Protein AF-A0A3D0VGL6-F1 (afdb_monomer_lite)

Radius of gyration: 14.81 Å; chains: 1; bounding box: 32×22×37 Å

pLDDT: mean 91.24, std 9.09, range [49.81, 97.25]

Foldseek 3Di:
DKDKDKDWDPPDDFDWDFDDDDDTDIDGDCQPPHDDDADVVRGDDIDIDMDIGPDDDDPVRVVVCCVVPVDDD

Secondary structure (DSSP, 8-state):
-EEEEEEEPTT--PPEEEE-SSS-EEEE-TTSSSPPPPBTTB-----EEEEEEES---HHHHHHHHHHHS---

Sequence (73 aa):
AATLVFVAAEGSTDPWFVRVDGYPGVGQSLAWDAPVIAQPGMPVRRSITIFVADGILGTEDIKTLINTQGDQS

Structure (mmCIF, N/CA/C/O backbone):
data_AF-A0A3D0VGL6-F1
#
_entry.id   AF-A0A3D0VGL6-F1
#
loop_
_atom_site.group_PDB
_atom_site.id
_atom_site.type_symbol
_atom_site.label_atom_id
_atom_site.label_alt_id
_atom_site.label_comp_id
_atom_site.label_asym_id
_atom_site.label_entity_id
_atom_site.label_seq_id
_atom_site.pdbx_PDB_ins_code
_atom_site.Cartn_x
_atom_site.Cartn_y
_atom_site.Cartn_z
_atom_site.occupancy
_atom_site.B_iso_or_equiv
_atom_site.auth_seq_id
_atom_site.auth_comp_id
_atom_site.auth_asym_id
_atom_site.auth_atom_id
_atom_site.pdbx_PDB_model_num
ATOM 1 N N . ALA A 1 1 ? 7.015 -0.126 -19.093 1.00 89.38 1 ALA A N 1
ATOM 2 C CA . ALA A 1 1 ? 6.623 -0.805 -17.841 1.00 89.38 1 ALA A CA 1
ATOM 3 C C . ALA A 1 1 ? 7.211 -0.028 -16.671 1.00 89.38 1 ALA A C 1
ATOM 5 O O . ALA A 1 1 ? 8.183 0.685 -16.895 1.00 89.38 1 ALA A O 1
ATOM 6 N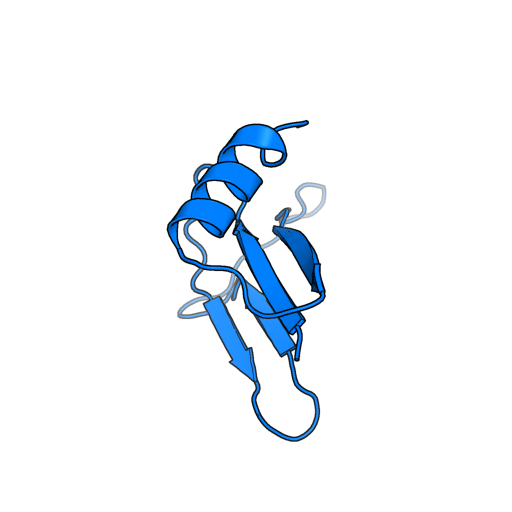 N . ALA A 1 2 ? 6.618 -0.129 -15.486 1.00 95.19 2 ALA A N 1
ATOM 7 C CA . ALA A 1 2 ? 7.049 0.582 -14.284 1.00 95.19 2 ALA A CA 1
ATOM 8 C C . ALA A 1 2 ? 6.963 -0.350 -13.069 1.00 95.19 2 ALA A C 1
ATOM 10 O O . ALA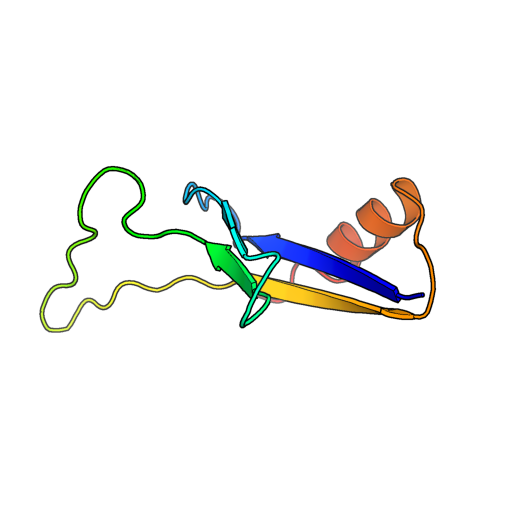 A 1 2 ? 6.230 -1.343 -13.109 1.00 95.19 2 ALA A O 1
ATOM 11 N N . THR A 1 3 ? 7.679 -0.004 -12.002 1.00 96.31 3 THR A N 1
ATOM 12 C CA . THR A 1 3 ? 7.651 -0.702 -10.715 1.00 96.31 3 THR A CA 1
ATOM 13 C C . THR A 1 3 ? 7.128 0.245 -9.649 1.00 96.31 3 THR A C 1
ATOM 15 O O . THR A 1 3 ? 7.637 1.354 -9.495 1.00 96.31 3 THR A O 1
ATOM 18 N N . LEU A 1 4 ? 6.116 -0.195 -8.904 1.00 94.81 4 LEU A N 1
ATOM 19 C CA . LEU A 1 4 ? 5.644 0.495 -7.708 1.00 94.81 4 LEU A CA 1
ATOM 20 C C . LEU A 1 4 ? 6.022 -0.341 -6.488 1.00 94.81 4 LEU A C 1
ATOM 22 O O . LEU A 1 4 ? 5.740 -1.539 -6.451 1.00 94.81 4 LEU A O 1
ATOM 26 N N . VAL A 1 5 ? 6.634 0.295 -5.491 1.00 95.25 5 VAL A N 1
ATOM 27 C CA . VAL A 1 5 ? 6.977 -0.340 -4.212 1.00 95.25 5 VAL A CA 1
ATOM 28 C C . VAL A 1 5 ? 6.189 0.354 -3.110 1.00 95.25 5 VAL A C 1
ATOM 30 O O . VAL A 1 5 ? 6.352 1.553 -2.894 1.00 95.25 5 VAL A O 1
ATOM 33 N N . PHE A 1 6 ? 5.332 -0.404 -2.428 1.00 94.12 6 PHE A N 1
ATOM 34 C CA . PHE A 1 6 ? 4.522 0.070 -1.309 1.00 94.12 6 PHE A CA 1
ATOM 35 C C . PHE A 1 6 ? 5.169 -0.387 -0.005 1.00 94.12 6 PHE A C 1
ATOM 37 O O . PHE A 1 6 ? 5.337 -1.585 0.217 1.00 94.12 6 PHE A O 1
ATOM 44 N N . VAL A 1 7 ? 5.535 0.564 0.849 1.00 93.25 7 VAL A N 1
ATOM 45 C CA . VAL A 1 7 ? 6.220 0.309 2.117 1.00 93.25 7 VAL A CA 1
ATOM 46 C C . VAL A 1 7 ? 5.327 0.793 3.251 1.00 93.25 7 VAL A C 1
ATOM 48 O O . VAL A 1 7 ? 4.934 1.960 3.286 1.00 93.25 7 VAL A O 1
ATOM 51 N N . ALA A 1 8 ? 4.973 -0.114 4.161 1.00 92.12 8 ALA A N 1
ATOM 52 C CA . ALA A 1 8 ? 4.271 0.253 5.385 1.00 92.12 8 ALA A CA 1
ATOM 53 C C . ALA A 1 8 ? 5.235 0.925 6.367 1.00 92.12 8 ALA A C 1
ATOM 55 O O . ALA A 1 8 ? 6.425 0.615 6.379 1.00 92.12 8 ALA A O 1
ATOM 56 N N . ALA A 1 9 ? 4.703 1.789 7.232 1.00 90.25 9 ALA A N 1
ATOM 57 C CA . ALA A 1 9 ? 5.446 2.259 8.396 1.00 90.25 9 ALA A CA 1
ATOM 58 C C . ALA A 1 9 ? 5.954 1.087 9.257 1.00 90.25 9 ALA A C 1
ATOM 60 O O . ALA A 1 9 ? 5.301 0.038 9.341 1.00 90.25 9 ALA A O 1
ATOM 61 N N . GLU A 1 10 ? 7.091 1.285 9.927 1.00 88.50 10 GLU A N 1
ATOM 62 C CA . GLU A 1 10 ? 7.659 0.291 10.838 1.00 88.50 10 GLU A CA 1
ATOM 63 C C . GLU A 1 10 ? 6.629 -0.145 11.894 1.00 88.50 10 GLU A C 1
ATOM 65 O O . GLU A 1 10 ? 5.856 0.657 12.423 1.00 88.50 10 GLU A O 1
ATOM 70 N N . GLY A 1 11 ? 6.578 -1.451 12.164 1.00 88.19 11 GLY A N 1
ATOM 71 C CA . GLY A 1 11 ? 5.649 -2.035 13.132 1.00 88.19 11 GLY A CA 1
ATOM 72 C C . GLY A 1 11 ? 4.184 -2.076 12.683 1.00 88.19 11 GLY A C 1
ATOM 73 O O . GLY A 1 11 ? 3.335 -2.533 13.448 1.00 88.19 11 GLY A O 1
ATOM 74 N N . SER A 1 12 ? 3.857 -1.636 11.465 1.00 90.69 12 SER A N 1
ATOM 75 C CA . SER A 1 12 ? 2.507 -1.790 10.932 1.00 90.69 12 SER A CA 1
ATOM 76 C C . SER A 1 12 ? 2.163 -3.263 10.697 1.00 90.69 12 SER A C 1
ATOM 78 O O . SER A 1 12 ? 2.932 -4.010 10.093 1.00 90.69 12 SER A O 1
ATOM 80 N N . THR A 1 13 ? 0.979 -3.668 11.153 1.00 90.75 13 THR A N 1
ATOM 81 C CA . THR A 1 13 ? 0.468 -5.043 11.043 1.00 90.75 13 THR A CA 1
ATOM 82 C C . THR A 1 13 ? -0.783 -5.152 10.175 1.00 90.75 13 THR A C 1
ATOM 84 O O . THR A 1 13 ? -1.347 -6.238 10.052 1.00 90.75 13 THR A O 1
ATOM 87 N N . ASP A 1 14 ? -1.232 -4.045 9.577 1.00 93.56 14 ASP A N 1
ATOM 88 C CA . ASP A 1 14 ? -2.453 -4.036 8.776 1.00 93.56 14 ASP A CA 1
ATOM 89 C C . ASP A 1 14 ? -2.254 -4.881 7.499 1.00 93.56 14 ASP A C 1
ATOM 91 O O . ASP A 1 14 ? -1.281 -4.660 6.764 1.00 93.56 14 ASP A O 1
ATOM 95 N N . PRO A 1 15 ? -3.172 -5.815 7.184 1.00 94.94 15 PRO A N 1
ATOM 96 C CA . PRO A 1 15 ? -3.137 -6.560 5.931 1.00 94.94 15 PRO A CA 1
ATOM 97 C C . PRO A 1 15 ? -3.235 -5.637 4.714 1.00 94.94 15 PRO A C 1
ATOM 99 O O . PRO A 1 15 ? -3.864 -4.584 4.769 1.00 94.94 15 PRO A O 1
ATOM 102 N N . TRP A 1 16 ? -2.672 -6.051 3.582 1.00 94.94 16 TRP A N 1
ATOM 103 C CA . TRP A 1 16 ? -2.794 -5.317 2.320 1.00 94.94 16 TRP A CA 1
ATOM 104 C C . TRP A 1 16 ? -3.942 -5.855 1.474 1.00 94.94 16 TRP A C 1
ATOM 106 O O . TRP A 1 16 ? -4.178 -7.061 1.429 1.00 94.94 16 TRP A O 1
ATOM 116 N N . PHE A 1 17 ? -4.609 -4.970 0.737 1.00 93.44 17 PHE A N 1
ATOM 117 C CA . PHE A 1 17 ? -5.538 -5.354 -0.322 1.00 93.44 17 PHE A CA 1
ATOM 118 C C . PHE A 1 17 ? -5.077 -4.806 -1.674 1.00 93.44 17 PHE A C 1
ATOM 120 O O . PHE A 1 17 ? -4.406 -3.775 -1.755 1.00 93.44 17 PHE A O 1
ATOM 127 N N . VAL A 1 18 ? -5.490 -5.487 -2.745 1.00 94.06 18 VAL A N 1
ATOM 128 C CA . VAL A 1 18 ? -5.302 -5.048 -4.130 1.00 94.06 18 VAL A CA 1
ATOM 129 C C . VAL A 1 18 ? -6.640 -5.137 -4.857 1.00 94.06 18 VAL A C 1
ATOM 131 O O . VAL A 1 18 ? -7.310 -6.167 -4.821 1.00 94.06 18 VAL A O 1
ATOM 134 N N . ARG A 1 19 ? -7.031 -4.060 -5.539 1.00 93.56 19 ARG A N 1
ATOM 135 C CA . ARG A 1 19 ? -8.123 -4.044 -6.516 1.00 93.56 19 ARG A CA 1
ATOM 136 C C . ARG A 1 19 ? -7.507 -4.033 -7.903 1.00 93.56 19 ARG A C 1
ATOM 138 O O . ARG A 1 19 ? -6.741 -3.129 -8.223 1.00 93.56 19 ARG A O 1
ATOM 145 N N . VAL A 1 20 ? -7.836 -5.042 -8.701 1.00 93.56 20 VAL A N 1
ATOM 146 C CA . VAL A 1 20 ? -7.252 -5.243 -10.039 1.00 93.56 20 VAL A CA 1
ATOM 147 C C . VAL A 1 20 ? -8.186 -4.832 -11.177 1.00 93.56 20 VAL A C 1
ATOM 149 O O . VAL A 1 20 ? -7.730 -4.718 -12.308 1.00 93.56 20 VAL A O 1
ATOM 152 N N . ASP A 1 21 ? -9.467 -4.588 -10.887 1.00 93.06 21 ASP A N 1
ATOM 153 C CA . ASP A 1 21 ? -10.481 -4.225 -11.882 1.00 93.06 21 ASP A CA 1
ATOM 154 C C . ASP A 1 21 ? -11.369 -3.057 -11.411 1.00 93.06 21 ASP A C 1
ATOM 156 O O . ASP A 1 21 ? -11.505 -2.777 -10.211 1.00 93.06 21 ASP A O 1
ATOM 160 N N . GLY A 1 22 ? -11.959 -2.355 -12.379 1.00 91.12 22 GLY A N 1
ATOM 161 C CA . GLY A 1 22 ? -12.747 -1.141 -12.200 1.00 91.12 22 GLY A CA 1
ATOM 162 C C . GLY A 1 22 ? -11.872 0.061 -11.854 1.00 91.12 22 GLY A C 1
ATOM 163 O O . GLY A 1 22 ? -11.444 0.801 -12.734 1.00 91.12 22 GLY A O 1
ATOM 164 N N . TYR A 1 23 ? -11.606 0.256 -10.562 1.00 89.69 23 TYR A N 1
ATOM 165 C CA . TYR A 1 23 ? -10.730 1.315 -10.056 1.00 89.69 23 TYR A CA 1
ATOM 166 C C . TYR A 1 23 ? -9.528 0.666 -9.359 1.00 89.69 23 TYR A C 1
ATOM 168 O O . TYR A 1 23 ? -9.649 0.296 -8.182 1.00 89.69 23 TYR A O 1
ATOM 176 N N . PRO A 1 24 ? -8.406 0.452 -10.082 1.00 91.38 24 PRO A N 1
ATOM 177 C CA . PRO A 1 24 ? -7.240 -0.216 -9.529 1.00 91.38 24 PRO A CA 1
ATOM 178 C C . PRO A 1 24 ? -6.693 0.511 -8.307 1.00 91.38 24 PRO A C 1
ATOM 180 O O . PRO A 1 24 ? -6.632 1.739 -8.270 1.00 91.38 24 PRO A O 1
ATOM 183 N N . GLY A 1 25 ? -6.281 -0.251 -7.301 1.00 92.50 25 GLY A N 1
ATOM 184 C CA . GLY A 1 25 ? -5.782 0.326 -6.061 1.00 92.50 25 GLY A CA 1
ATOM 185 C C . GLY A 1 25 ? -5.056 -0.683 -5.194 1.00 92.50 25 GLY A C 1
ATOM 186 O O . GLY A 1 25 ? -5.340 -1.876 -5.243 1.00 92.50 25 GLY A O 1
ATOM 187 N N . VAL A 1 26 ? -4.127 -0.183 -4.389 1.00 94.94 26 VAL A N 1
ATOM 188 C CA . VAL A 1 26 ? -3.379 -0.940 -3.384 1.00 94.94 26 VAL A CA 1
ATOM 189 C C . VAL A 1 26 ? -3.396 -0.122 -2.102 1.00 94.94 26 VAL A C 1
ATOM 191 O O . VAL A 1 26 ? -3.253 1.100 -2.154 1.00 94.94 26 VAL A O 1
ATOM 194 N N . GLY A 1 27 ? -3.577 -0.770 -0.957 1.00 93.50 27 GLY A N 1
ATOM 195 C CA . GLY A 1 27 ? -3.541 -0.075 0.324 1.00 93.50 27 GLY A CA 1
ATOM 196 C C . GLY A 1 27 ? -3.614 -1.010 1.519 1.00 93.50 27 GLY A C 1
ATOM 197 O O . GLY A 1 27 ? -3.889 -2.203 1.383 1.00 93.50 27 GLY A O 1
ATOM 198 N N . GLN A 1 28 ? -3.374 -0.443 2.698 1.00 94.38 28 GLN A N 1
ATOM 199 C CA . GLN A 1 28 ? -3.566 -1.138 3.964 1.00 94.38 28 GLN A CA 1
ATOM 200 C C . GLN A 1 28 ? -5.056 -1.211 4.309 1.00 94.38 28 GLN A C 1
ATOM 202 O O . GLN A 1 28 ? -5.789 -0.224 4.216 1.00 94.38 28 GLN A O 1
AT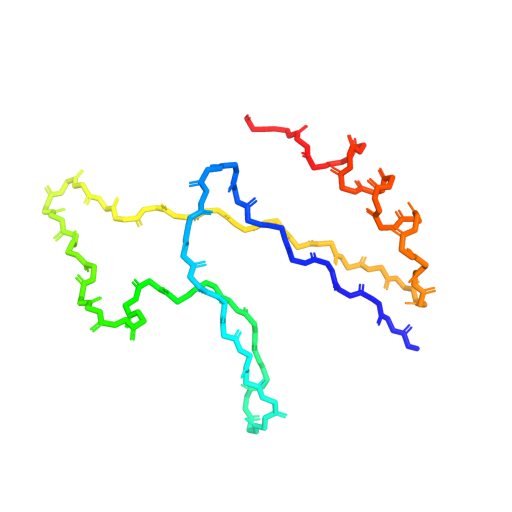OM 207 N N . SER A 1 29 ? -5.504 -2.396 4.702 1.00 93.25 29 SER A N 1
ATOM 208 C CA . SER A 1 29 ? -6.864 -2.679 5.131 1.00 93.25 29 SER A CA 1
ATOM 209 C C . SER A 1 29 ? -6.960 -2.528 6.640 1.00 93.25 29 SER A C 1
ATOM 211 O O . SER A 1 29 ? -6.600 -3.432 7.390 1.00 93.25 29 SER A O 1
ATOM 213 N N . LEU A 1 30 ? -7.479 -1.384 7.086 1.00 91.75 30 LEU A N 1
ATOM 214 C CA . LEU A 1 30 ? -7.674 -1.116 8.510 1.00 91.75 30 LEU A CA 1
ATOM 215 C C . LEU A 1 30 ? -8.668 -2.110 9.120 1.00 91.75 30 LEU A C 1
ATOM 217 O O . LEU A 1 30 ? -8.391 -2.708 10.147 1.00 91.75 30 LEU A O 1
ATOM 221 N N . ALA A 1 31 ? -9.809 -2.329 8.467 1.00 92.88 31 ALA A N 1
ATOM 222 C CA . ALA A 1 31 ? -10.889 -3.164 8.983 1.00 92.88 31 ALA A CA 1
ATOM 223 C C . ALA A 1 31 ? -11.008 -4.491 8.217 1.00 92.88 31 ALA A C 1
ATOM 225 O O . ALA A 1 31 ? -12.065 -4.791 7.669 1.00 92.88 31 ALA A O 1
ATOM 226 N N . TRP A 1 32 ? -9.903 -5.242 8.122 1.00 93.19 32 TRP A N 1
ATOM 227 C CA . TRP A 1 32 ? -9.857 -6.510 7.382 1.00 93.19 32 TRP A CA 1
ATOM 228 C C . TRP A 1 32 ? -10.813 -7.566 7.964 1.00 93.19 32 TRP A C 1
ATOM 230 O O . TRP A 1 32 ? -11.714 -8.014 7.262 1.00 93.19 32 TRP A O 1
ATOM 240 N N . ASP A 1 33 ? -10.660 -7.895 9.251 1.00 94.19 33 ASP A N 1
ATOM 241 C CA . ASP A 1 33 ? -11.523 -8.871 9.941 1.00 94.19 33 ASP A CA 1
ATOM 242 C C . ASP A 1 33 ? -12.489 -8.214 10.940 1.00 94.19 33 ASP A C 1
ATOM 244 O O . ASP A 1 33 ? -13.591 -8.709 11.176 1.00 94.19 33 ASP A O 1
ATOM 248 N N . ALA A 1 34 ? -12.081 -7.097 11.550 1.00 93.75 34 ALA A N 1
ATOM 249 C CA . ALA A 1 34 ? -12.846 -6.391 12.573 1.00 93.75 34 ALA A CA 1
ATOM 250 C C . ALA A 1 34 ? -12.725 -4.868 12.404 1.00 93.75 34 ALA A C 1
ATOM 252 O O . ALA A 1 34 ? -11.727 -4.390 11.864 1.00 93.75 34 ALA A O 1
ATOM 253 N N . PRO A 1 35 ? -13.705 -4.076 12.880 1.00 94.25 35 PRO A N 1
ATOM 254 C CA . PRO A 1 35 ? -13.645 -2.622 12.778 1.00 94.25 35 PRO A CA 1
ATOM 255 C C . PRO A 1 35 ? -12.457 -2.032 13.546 1.00 94.25 35 PRO A C 1
ATOM 257 O O . PRO A 1 35 ? -12.244 -2.355 14.715 1.00 94.25 35 PRO A O 1
ATOM 260 N N . VAL A 1 36 ? -11.745 -1.084 12.933 1.00 93.06 36 VAL A N 1
ATOM 261 C CA . VAL A 1 36 ? -10.809 -0.217 13.662 1.00 93.06 36 VAL A CA 1
ATOM 262 C C . VAL A 1 36 ? -11.571 0.984 14.198 1.00 93.06 36 VAL A C 1
ATOM 264 O O . VAL A 1 36 ? -12.204 1.724 13.445 1.00 93.06 36 VAL A O 1
ATOM 267 N N . ILE A 1 37 ? -11.505 1.182 15.512 1.00 93.56 37 ILE A N 1
ATOM 268 C CA . ILE A 1 37 ? -12.245 2.235 16.204 1.00 93.56 37 ILE A CA 1
ATOM 269 C C . ILE A 1 37 ? -11.365 3.475 16.360 1.00 93.56 37 ILE A C 1
ATOM 271 O O . ILE A 1 37 ? -10.339 3.440 17.036 1.00 93.56 37 ILE A O 1
ATOM 275 N N . ALA A 1 38 ? -11.796 4.588 15.768 1.00 94.88 38 ALA A N 1
ATOM 276 C CA . ALA A 1 38 ? -11.261 5.912 16.071 1.00 94.88 38 ALA A CA 1
ATOM 277 C C . ALA A 1 38 ? -12.047 6.535 17.233 1.00 94.88 38 ALA A C 1
ATOM 279 O O . ALA A 1 38 ? -13.269 6.395 17.300 1.00 94.88 38 ALA A O 1
ATOM 280 N N . GLN A 1 39 ? -11.365 7.251 18.128 1.00 95.88 39 GLN A N 1
ATOM 281 C CA . GLN A 1 39 ? -12.015 7.992 19.212 1.00 95.88 39 GLN A CA 1
ATOM 282 C C . GLN A 1 39 ? -11.930 9.504 18.963 1.00 95.88 39 GLN A C 1
ATOM 284 O O . GLN A 1 39 ? -11.008 9.963 18.278 1.00 95.88 39 GLN A O 1
ATOM 289 N N . PRO A 1 40 ? -12.850 10.312 19.526 1.00 96.69 40 PRO A N 1
ATOM 290 C CA . PRO A 1 40 ? -12.725 11.765 19.491 1.00 96.69 40 PRO A CA 1
ATOM 291 C C . PRO A 1 40 ? -11.348 12.215 20.005 1.00 96.69 40 PRO A C 1
ATOM 293 O O . PRO A 1 40 ? -10.930 11.838 21.095 1.00 96.69 40 PRO A O 1
ATOM 296 N N . GLY A 1 41 ? -10.618 12.991 19.200 1.00 96.88 41 GLY A N 1
ATOM 297 C CA . GLY A 1 41 ? -9.261 13.453 19.528 1.00 96.88 41 GLY A CA 1
ATOM 298 C C . GLY A 1 41 ? -8.137 12.424 19.322 1.00 96.88 41 GLY A C 1
ATOM 299 O O . GLY A 1 41 ? -6.969 12.800 19.370 1.00 96.88 41 GLY A O 1
ATOM 300 N N . MET A 1 42 ? -8.457 11.161 19.025 1.00 94.75 42 MET A N 1
ATOM 301 C CA . MET A 1 42 ? -7.484 10.094 18.760 1.00 94.75 42 MET A CA 1
ATOM 302 C C . MET A 1 42 ? -7.775 9.431 17.406 1.00 94.75 42 MET A C 1
ATOM 304 O O . MET A 1 42 ? -8.381 8.355 17.347 1.00 94.75 42 MET A O 1
ATOM 308 N N . PRO A 1 43 ? -7.381 10.075 16.291 1.00 94.19 43 PRO A N 1
ATOM 309 C CA . PRO A 1 43 ? -7.572 9.499 14.971 1.00 94.19 43 PRO A CA 1
ATOM 310 C C . PRO A 1 43 ? -6.653 8.293 14.766 1.00 94.19 43 PRO A C 1
ATOM 312 O O . PRO A 1 43 ? -5.514 8.262 15.237 1.00 94.19 43 PRO A O 1
ATOM 315 N N . VAL A 1 44 ? -7.127 7.336 13.976 1.00 92.75 44 VAL A N 1
ATOM 316 C CA . VAL A 1 44 ? -6.288 6.259 13.450 1.00 92.75 44 VAL A CA 1
ATOM 317 C C . VAL A 1 44 ? -5.364 6.866 12.401 1.00 92.75 44 VAL A C 1
ATOM 319 O O . VAL A 1 44 ? -5.829 7.459 11.429 1.00 92.75 44 VAL A O 1
ATOM 322 N N . ARG A 1 45 ? -4.051 6.736 12.598 1.00 91.56 45 ARG A N 1
ATOM 323 C CA . ARG A 1 45 ? -3.038 7.193 11.641 1.00 91.56 45 ARG A CA 1
ATOM 324 C C . ARG A 1 45 ? -2.263 6.003 11.099 1.00 91.56 45 ARG A C 1
ATOM 326 O O . ARG A 1 45 ? -1.855 5.131 11.868 1.00 91.56 45 ARG A O 1
ATOM 333 N N . ARG A 1 46 ? -2.048 6.001 9.788 1.00 91.31 46 ARG A N 1
ATOM 334 C CA . ARG A 1 46 ? -1.130 5.114 9.072 1.00 91.31 46 ARG A CA 1
ATOM 335 C C . ARG A 1 46 ? -0.351 5.939 8.070 1.00 91.31 46 ARG A C 1
ATOM 337 O O . ARG A 1 46 ? -0.882 6.910 7.534 1.00 91.31 46 ARG A O 1
ATOM 344 N N . SER A 1 47 ? 0.893 5.547 7.855 1.00 91.62 47 SER A N 1
ATOM 345 C CA . SER A 1 47 ? 1.739 6.105 6.813 1.00 91.62 47 SER A CA 1
ATOM 346 C C . SER A 1 47 ? 2.120 4.985 5.863 1.00 91.62 47 SER A C 1
ATOM 348 O O . SER A 1 47 ? 2.403 3.865 6.295 1.00 91.62 47 SER A O 1
ATOM 350 N N . ILE A 1 48 ? 2.092 5.302 4.576 1.00 92.00 48 ILE A N 1
ATOM 351 C CA . ILE A 1 48 ? 2.527 4.420 3.506 1.00 92.00 48 ILE A CA 1
ATOM 352 C C . ILE A 1 48 ? 3.451 5.244 2.622 1.00 92.00 48 ILE A C 1
ATOM 354 O O . ILE A 1 48 ? 3.051 6.296 2.119 1.00 92.00 48 ILE A O 1
ATOM 358 N N . THR A 1 49 ? 4.658 4.740 2.400 1.00 92.81 49 THR A N 1
ATOM 359 C CA . THR A 1 49 ? 5.594 5.309 1.432 1.00 92.81 49 THR A CA 1
ATOM 360 C C . THR A 1 49 ? 5.450 4.554 0.119 1.00 92.81 49 THR A C 1
ATOM 362 O O . THR A 1 49 ? 5.460 3.321 0.100 1.00 92.81 49 THR A O 1
ATOM 365 N N . ILE A 1 50 ? 5.299 5.287 -0.985 1.00 94.19 50 ILE A N 1
ATOM 366 C CA . ILE A 1 50 ? 5.173 4.706 -2.324 1.00 94.19 50 ILE A CA 1
ATOM 367 C C . ILE A 1 50 ? 6.334 5.205 -3.170 1.00 94.19 50 ILE A C 1
ATOM 369 O O . ILE A 1 50 ? 6.431 6.397 -3.458 1.00 94.19 50 ILE A O 1
ATOM 373 N N . PHE A 1 51 ? 7.184 4.280 -3.604 1.00 95.06 51 PHE A N 1
ATOM 374 C CA . PHE A 1 51 ? 8.181 4.563 -4.624 1.00 95.06 51 PHE A CA 1
ATOM 375 C C . PHE A 1 51 ? 7.605 4.242 -5.996 1.00 95.06 51 PHE A C 1
ATOM 377 O O . PHE A 1 51 ? 7.055 3.159 -6.20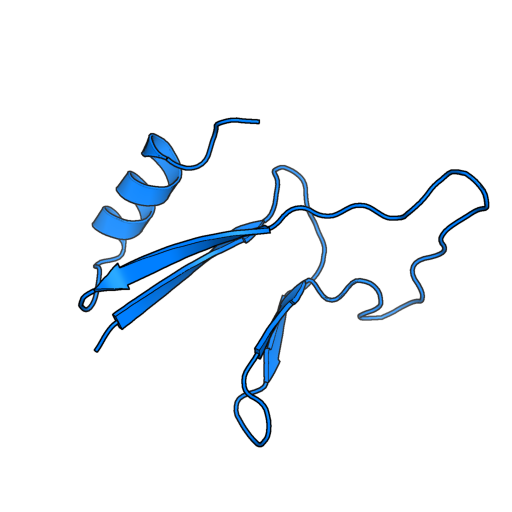9 1.00 95.06 51 PHE A O 1
ATOM 384 N N . VAL A 1 52 ? 7.760 5.178 -6.928 1.00 94.69 52 VAL A N 1
ATOM 385 C CA . VAL A 1 52 ? 7.413 4.996 -8.338 1.00 94.69 52 VAL A CA 1
ATOM 386 C C . VAL A 1 52 ? 8.712 5.019 -9.126 1.00 94.69 52 VAL A C 1
ATOM 388 O O . VAL A 1 52 ? 9.399 6.037 -9.153 1.00 94.69 52 VAL A O 1
ATOM 391 N N . ALA A 1 53 ? 9.056 3.887 -9.732 1.00 95.25 53 ALA A N 1
ATOM 392 C CA .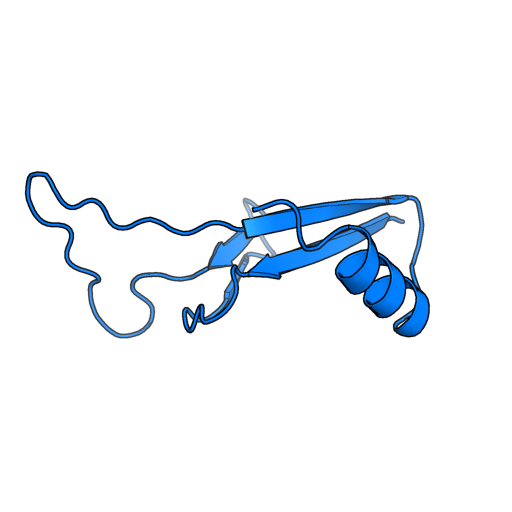 ALA A 1 53 ? 10.255 3.738 -10.538 1.00 95.25 53 ALA A CA 1
ATOM 393 C C . ALA A 1 53 ? 9.887 3.415 -11.986 1.00 95.25 53 ALA A C 1
ATOM 395 O O . ALA A 1 53 ? 9.089 2.511 -12.261 1.00 95.25 53 ALA A O 1
ATOM 396 N N . ASP A 1 54 ? 10.511 4.133 -12.913 1.00 96.31 54 ASP A N 1
ATOM 397 C CA . ASP A 1 54 ? 10.444 3.801 -14.329 1.00 96.31 54 ASP A CA 1
ATOM 398 C C . ASP A 1 54 ? 11.179 2.476 -14.591 1.00 96.31 54 ASP A C 1
ATOM 400 O O . ASP A 1 54 ? 12.270 2.235 -14.074 1.00 96.31 54 ASP A O 1
ATOM 404 N N . GLY A 1 55 ? 10.589 1.600 -15.410 1.00 96.81 55 GLY A N 1
ATOM 405 C CA . GLY A 1 55 ? 11.149 0.279 -15.713 1.00 96.81 55 GLY A CA 1
ATOM 406 C C . GLY A 1 55 ? 10.785 -0.822 -14.708 1.00 96.81 55 GLY A C 1
ATOM 407 O O . GLY A 1 55 ? 9.926 -0.660 -13.842 1.00 96.81 55 GLY A O 1
ATOM 408 N N . ILE A 1 56 ? 11.402 -1.995 -14.875 1.00 97.12 56 ILE A N 1
ATOM 409 C CA . ILE A 1 56 ? 11.228 -3.153 -13.985 1.00 97.12 56 ILE A CA 1
ATOM 410 C C . ILE A 1 56 ? 12.465 -3.268 -13.098 1.00 97.12 56 ILE A C 1
ATOM 412 O O . ILE A 1 56 ? 13.550 -3.532 -13.612 1.00 97.12 56 ILE A O 1
ATOM 416 N N . LEU A 1 57 ? 12.302 -3.064 -11.790 1.00 97.19 57 LEU A N 1
ATOM 417 C CA . LEU A 1 57 ? 13.387 -3.219 -10.821 1.00 97.19 57 LEU A CA 1
ATOM 418 C C . LEU A 1 57 ? 13.535 -4.679 -10.385 1.00 97.19 57 LEU A C 1
ATOM 420 O O . LEU A 1 57 ? 12.543 -5.387 -10.194 1.00 97.19 57 LEU A O 1
ATOM 424 N N . GLY A 1 58 ? 14.780 -5.118 -10.188 1.00 97.25 58 GLY A N 1
ATOM 425 C CA . GLY A 1 58 ? 15.076 -6.397 -9.552 1.00 97.25 58 GLY A CA 1
ATOM 426 C C . GLY A 1 58 ? 14.874 -6.341 -8.036 1.00 97.25 58 GLY A C 1
ATOM 427 O O . GLY A 1 58 ? 14.845 -5.273 -7.427 1.00 97.25 58 GLY A O 1
ATOM 428 N N . THR A 1 59 ? 14.768 -7.503 -7.391 1.00 96.19 59 THR A N 1
ATOM 429 C CA . THR A 1 59 ? 14.568 -7.589 -5.934 1.00 96.19 59 THR A CA 1
ATOM 430 C C . THR A 1 59 ? 15.681 -6.907 -5.135 1.00 96.19 59 THR A C 1
ATOM 432 O O . THR A 1 59 ? 15.391 -6.257 -4.134 1.00 96.19 59 THR A O 1
ATOM 435 N N . GLU A 1 60 ? 16.939 -7.029 -5.563 1.00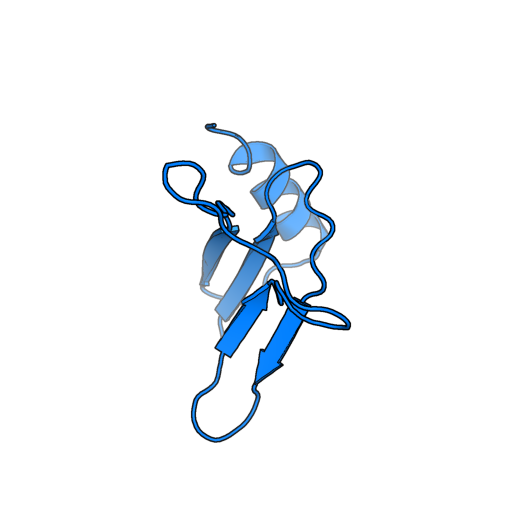 96.88 60 GLU A N 1
ATOM 436 C CA . GLU A 1 60 ? 18.060 -6.378 -4.873 1.00 96.88 60 GLU A CA 1
ATOM 437 C C . GLU A 1 60 ? 18.021 -4.853 -5.037 1.00 96.88 60 GLU A C 1
ATOM 439 O O . GLU A 1 60 ? 18.194 -4.143 -4.050 1.00 96.88 60 GLU A O 1
ATOM 444 N N . ASP A 1 61 ? 17.663 -4.343 -6.221 1.00 95.50 61 ASP A N 1
ATOM 445 C CA . ASP A 1 61 ? 17.473 -2.902 -6.440 1.00 95.50 61 ASP A CA 1
ATOM 446 C C . ASP A 1 61 ? 16.350 -2.348 -5.552 1.00 95.50 61 ASP A C 1
ATOM 448 O O . ASP A 1 61 ? 16.488 -1.275 -4.966 1.00 95.50 61 ASP A O 1
ATOM 452 N N . ILE A 1 62 ? 15.254 -3.104 -5.397 1.00 96.06 62 ILE A N 1
ATOM 453 C CA . ILE A 1 62 ? 14.151 -2.756 -4.491 1.00 96.06 62 ILE A CA 1
ATOM 454 C C . ILE A 1 62 ? 14.638 -2.712 -3.039 1.00 96.06 62 ILE A C 1
ATOM 456 O O . ILE A 1 62 ? 14.336 -1.751 -2.336 1.00 96.06 62 ILE A O 1
ATOM 460 N N . LYS A 1 63 ? 15.404 -3.711 -2.578 1.00 94.31 63 LYS A N 1
ATOM 461 C CA . LYS A 1 63 ? 15.970 -3.721 -1.217 1.00 94.31 63 LYS A CA 1
ATOM 462 C C . LYS A 1 63 ? 16.877 -2.517 -0.976 1.00 94.31 63 LYS A C 1
ATOM 464 O O . LYS A 1 63 ? 16.764 -1.856 0.052 1.00 94.31 63 LYS A O 1
ATOM 469 N N . THR A 1 64 ? 17.762 -2.210 -1.921 1.00 93.88 64 THR A N 1
ATOM 470 C CA . THR A 1 64 ? 18.629 -1.032 -1.833 1.00 93.88 64 THR A CA 1
ATOM 471 C C . THR A 1 64 ? 17.805 0.252 -1.798 1.00 93.88 64 THR A C 1
ATOM 473 O O . THR A 1 64 ? 18.073 1.112 -0.961 1.00 93.88 64 THR A O 1
ATOM 476 N N . LEU A 1 65 ? 16.777 0.375 -2.641 1.00 92.38 65 LEU A N 1
ATOM 477 C CA . LEU A 1 65 ? 15.880 1.530 -2.671 1.00 92.38 65 LEU A CA 1
ATOM 478 C C . LEU A 1 65 ? 15.188 1.748 -1.318 1.00 92.38 65 LEU A C 1
ATOM 480 O O . LEU A 1 65 ? 15.275 2.843 -0.763 1.00 92.38 65 LEU A O 1
ATOM 484 N N . ILE A 1 66 ? 14.555 0.713 -0.754 1.00 92.56 66 ILE A N 1
ATOM 485 C CA . ILE A 1 66 ? 13.845 0.849 0.527 1.00 92.56 66 ILE A CA 1
ATOM 486 C C . ILE A 1 66 ? 14.800 1.090 1.699 1.00 92.56 66 ILE A C 1
ATOM 488 O O . ILE A 1 66 ? 14.438 1.812 2.611 1.00 92.56 66 ILE A O 1
ATOM 492 N N . ASN A 1 67 ? 16.033 0.576 1.669 1.00 88.19 67 ASN A N 1
ATOM 493 C CA . ASN A 1 67 ? 16.989 0.802 2.760 1.00 88.19 67 ASN A CA 1
ATOM 494 C C . ASN A 1 67 ? 17.683 2.171 2.693 1.00 88.19 67 ASN A C 1
ATOM 496 O O . ASN A 1 67 ? 18.175 2.657 3.705 1.00 88.19 67 ASN A O 1
ATOM 500 N N . THR A 1 68 ? 17.786 2.776 1.505 1.00 85.88 68 THR A N 1
ATOM 501 C CA . THR A 1 68 ? 18.469 4.071 1.318 1.00 85.88 68 THR A CA 1
ATOM 502 C C . THR A 1 68 ? 17.522 5.259 1.399 1.00 85.88 68 THR A C 1
ATOM 504 O O . THR A 1 68 ? 17.944 6.341 1.794 1.00 85.88 68 THR A O 1
ATOM 507 N N . GLN A 1 69 ? 16.262 5.068 1.008 1.00 78.12 69 GLN A N 1
ATOM 508 C CA . GLN A 1 69 ? 15.251 6.126 0.949 1.00 78.12 69 GLN A CA 1
ATOM 509 C C . GLN A 1 69 ? 14.082 5.880 1.908 1.00 78.12 69 GLN A C 1
ATOM 511 O O . GLN A 1 69 ? 13.317 6.796 2.196 1.00 78.12 69 GLN A O 1
ATOM 516 N N . GLY A 1 70 ? 13.914 4.646 2.384 1.00 63.34 70 GLY A N 1
ATOM 517 C CA . GLY A 1 70 ? 12.862 4.254 3.315 1.00 63.34 70 GLY A CA 1
ATOM 518 C C . GLY A 1 70 ? 13.298 4.380 4.767 1.00 63.34 70 GLY A C 1
ATOM 519 O O . GLY A 1 70 ? 13.138 3.432 5.517 1.00 63.34 70 GLY A O 1
ATOM 520 N N . ASP A 1 71 ? 13.843 5.535 5.144 1.00 60.28 71 ASP A N 1
ATOM 521 C CA . ASP A 1 71 ? 13.595 6.120 6.462 1.00 60.28 71 ASP A CA 1
ATOM 522 C C . ASP A 1 71 ? 13.971 7.615 6.461 1.00 60.28 71 ASP A C 1
ATOM 524 O O . ASP A 1 71 ? 15.121 8.004 6.239 1.00 60.28 71 ASP A O 1
ATOM 528 N N . GLN A 1 72 ? 12.971 8.469 6.654 1.00 50.31 72 GLN A N 1
ATOM 529 C CA . GLN A 1 72 ? 13.106 9.926 6.813 1.00 50.31 72 GLN A CA 1
ATOM 530 C C . GLN A 1 72 ? 12.131 10.431 7.898 1.00 50.31 72 GLN A C 1
ATOM 532 O O . GLN A 1 72 ? 11.806 11.619 7.913 1.00 50.31 72 GLN A O 1
ATOM 537 N N . SER A 1 73 ? 11.579 9.545 8.741 1.00 49.81 73 SER A N 1
ATOM 538 C CA . SER A 1 73 ? 10.498 9.870 9.690 1.00 49.81 73 SER A CA 1
ATOM 539 C C . SER A 1 73 ? 10.900 9.645 11.139 1.00 49.81 73 SER A C 1
ATOM 541 O O . SER A 1 73 ? 11.327 8.522 11.458 1.00 49.81 73 SER A O 1
#